Protein AF-A0A1D1YXD2-F1 (afdb_monomer)

Radius of gyration: 16.93 Å; Cα contacts (8 Å, |Δi|>4): 156; chains: 1; bounding box: 42×41×40 Å

Foldseek 3Di:
DPPPVDPPLQQAEEEEEEEAPPVPDDPPPPPDPDDDPDDDPDPPNSYHYDYHYLADLVRLLVCCVVRVHLEYHYFAHQDPVNPDTDFRAHPNDGCNPCVNVVVSQDPPHRNYYHYD

pLDDT: mean 76.38, std 17.18, range [32.91, 94.19]

Sequence (116 aa):
MFHAHGLSKHTCTLLAVLCGKYADKPRQDVKHGRQYPLPELTSAGRLKVHTLINPTVERFRNVLKSTDPNILYFQGEQLENEEEIGSLVWDGSNVSDPTILCPLITPPFATIVYLE

Organism: NCBI:txid1678845

Nearest PDB structures (foldseek):
  6kmu-assembly4_G  TM=3.193E-01  e=1.336E-01  Mus musculus
  7kf3-assembly1_B  TM=4.756E-01  e=8.799E-01  Brucella abortus 2308
  6kmu-assembly3_E  TM=3.422E-01  e=4.695E-01  Mus musculus
  6kmv-assembly1_A  TM=3.360E-01  e=7.760E-01  Mus musculus
  5c4r-assembly1_A  TM=4.047E-01  e=2.121E+00  Rhodobacter capsulatus SB 1003

Mean predicted aligned error: 10.91 Å

InterPro domains:
  IPR042293 AT-rich interactive domain-containing protein 4 [PTHR46694] (3-116)

Structure (mmCIF, N/CA/C/O backbone):
data_AF-A0A1D1YXD2-F1
#
_entry.id   AF-A0A1D1YXD2-F1
#
loop_
_atom_site.group_PDB
_atom_site.id
_atom_site.type_symbol
_atom_site.label_atom_id
_atom_site.label_alt_id
_atom_site.label_comp_id
_atom_site.label_asym_id
_atom_site.label_entity_id
_atom_site.label_seq_id
_atom_site.pdbx_PDB_ins_code
_atom_site.Cartn_x
_atom_site.Cartn_y
_atom_site.Cartn_z
_atom_site.occupancy
_atom_site.B_iso_or_equiv
_atom_site.auth_seq_id
_atom_site.auth_comp_id
_atom_site.auth_asym_id
_atom_site.auth_atom_id
_atom_site.pdbx_PDB_model_num
ATOM 1 N N . MET A 1 1 ? 25.518 19.875 -25.686 1.00 33.88 1 MET A N 1
ATOM 2 C CA . MET A 1 1 ? 24.558 18.796 -25.995 1.00 33.88 1 MET A CA 1
ATOM 3 C C . MET A 1 1 ? 24.468 17.916 -24.767 1.00 33.88 1 MET A C 1
ATOM 5 O O . MET A 1 1 ? 25.447 17.263 -24.434 1.00 33.88 1 MET A O 1
ATOM 9 N N . PHE A 1 2 ? 23.361 17.982 -24.031 1.00 41.75 2 PHE A N 1
ATOM 10 C CA . PHE A 1 2 ? 23.148 17.082 -22.902 1.00 41.75 2 PHE A CA 1
ATOM 11 C C . PHE A 1 2 ? 22.777 15.719 -23.474 1.00 41.75 2 PHE A C 1
ATOM 13 O O . PHE A 1 2 ? 21.663 15.520 -23.956 1.00 41.75 2 PHE A O 1
ATOM 20 N N . HIS A 1 3 ? 23.737 14.797 -23.474 1.00 32.91 3 HIS A N 1
ATOM 21 C CA . HIS A 1 3 ? 23.444 13.387 -23.661 1.00 32.91 3 HIS A CA 1
ATOM 22 C C . HIS A 1 3 ? 22.670 12.925 -22.430 1.00 32.91 3 HIS A C 1
ATOM 24 O O . HIS A 1 3 ? 23.248 12.521 -21.424 1.00 32.91 3 HIS A O 1
ATOM 30 N N . ALA A 1 4 ? 21.343 13.025 -22.499 1.00 45.47 4 ALA A N 1
ATOM 31 C CA . ALA A 1 4 ? 20.480 12.245 -21.639 1.00 45.47 4 ALA A CA 1
ATOM 32 C C . ALA A 1 4 ? 20.732 10.785 -22.024 1.00 45.47 4 ALA A C 1
ATOM 34 O O . ALA A 1 4 ? 20.167 10.283 -22.996 1.00 45.47 4 ALA A O 1
A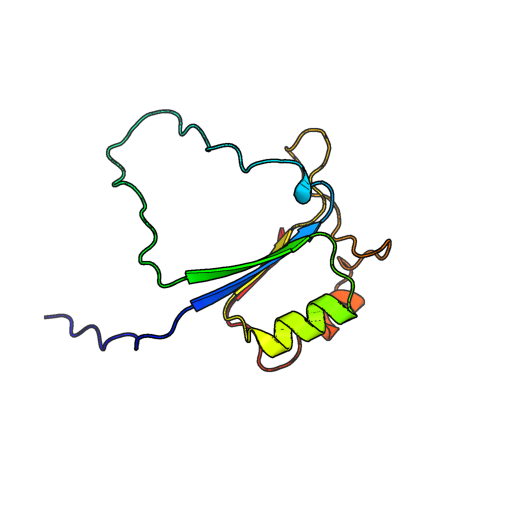TOM 35 N N . HIS A 1 5 ? 21.665 10.133 -21.324 1.00 43.41 5 HIS A N 1
ATOM 36 C CA . HIS A 1 5 ? 21.771 8.683 -21.343 1.00 43.41 5 HIS A CA 1
ATOM 37 C C . HIS A 1 5 ? 20.367 8.163 -21.067 1.00 43.41 5 HIS A C 1
ATOM 39 O O . HIS A 1 5 ? 19.796 8.449 -20.015 1.00 43.41 5 HIS A O 1
ATOM 45 N N . GLY A 1 6 ? 19.772 7.538 -22.084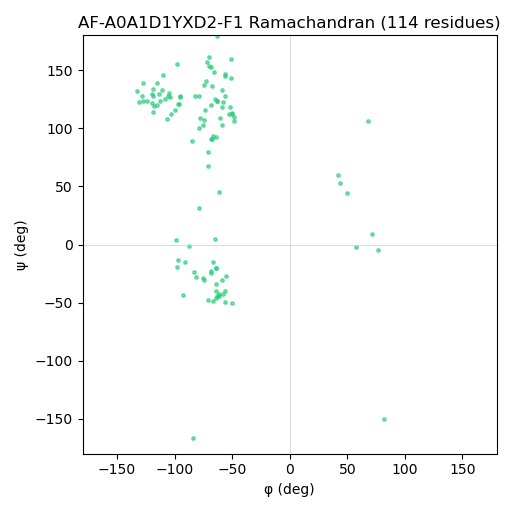 1.00 42.25 6 GLY A N 1
ATOM 46 C CA . GLY A 1 6 ? 18.377 7.151 -22.056 1.00 42.25 6 GLY A CA 1
ATOM 47 C C . GLY A 1 6 ? 18.101 6.365 -20.787 1.00 42.25 6 GLY A C 1
ATOM 48 O O . GLY A 1 6 ? 18.674 5.291 -20.599 1.00 42.25 6 GLY A O 1
ATOM 49 N N . LEU A 1 7 ? 17.207 6.890 -19.937 1.00 49.91 7 LEU A N 1
ATOM 50 C CA . LEU A 1 7 ? 16.448 6.024 -19.050 1.00 49.91 7 LEU A CA 1
ATOM 51 C C . LEU A 1 7 ? 15.882 4.955 -19.973 1.00 49.91 7 LEU A C 1
ATOM 53 O O . LEU A 1 7 ? 15.114 5.258 -20.893 1.00 49.91 7 LEU A O 1
ATOM 57 N N . SER A 1 8 ? 16.360 3.731 -19.789 1.00 50.81 8 SER A N 1
ATOM 58 C CA . SER A 1 8 ? 15.873 2.584 -20.529 1.00 50.81 8 SER A CA 1
ATOM 59 C C . SER A 1 8 ? 14.342 2.546 -20.441 1.00 50.81 8 SER A C 1
ATOM 61 O O . SER A 1 8 ? 13.740 3.186 -19.575 1.00 50.81 8 SER A O 1
ATOM 63 N N . LYS A 1 9 ? 13.712 1.837 -21.381 1.00 56.22 9 LYS A N 1
ATOM 64 C CA . LYS A 1 9 ? 12.262 1.621 -21.523 1.00 56.22 9 LYS A CA 1
ATOM 65 C C . LYS A 1 9 ? 11.649 0.881 -20.311 1.00 56.22 9 LYS A C 1
ATOM 67 O O . LYS A 1 9 ? 10.896 -0.070 -20.477 1.00 56.22 9 LYS A O 1
ATOM 72 N N . HIS A 1 10 ? 12.000 1.267 -19.095 1.00 61.53 10 HIS A N 1
ATOM 73 C CA . HIS A 1 10 ? 11.489 0.736 -17.855 1.00 61.53 10 HIS A CA 1
ATOM 74 C C . HIS A 1 10 ? 10.117 1.361 -17.633 1.00 61.53 10 HIS A C 1
ATOM 76 O O . HIS A 1 10 ? 9.979 2.562 -17.399 1.00 61.53 10 HIS A O 1
ATOM 82 N N . THR A 1 11 ? 9.088 0.538 -17.781 1.00 73.25 11 THR A N 1
ATOM 83 C CA . THR A 1 11 ? 7.749 0.834 -17.284 1.00 73.25 11 THR A CA 1
ATOM 84 C C . THR A 1 11 ? 7.842 1.046 -15.776 1.00 73.25 11 THR A C 1
ATOM 86 O O . THR A 1 11 ? 8.252 0.135 -15.062 1.00 73.25 11 THR A O 1
ATOM 89 N N . CYS A 1 12 ? 7.500 2.243 -15.309 1.00 84.56 12 CYS A N 1
ATOM 90 C CA . CYS A 1 12 ? 7.394 2.545 -13.889 1.00 84.56 12 CYS A CA 1
ATOM 91 C C . CYS A 1 12 ? 6.063 1.987 -13.390 1.00 84.56 12 CYS A C 1
ATOM 93 O O . CYS A 1 12 ? 5.021 2.274 -13.980 1.00 84.56 12 CYS A O 1
ATOM 95 N N . THR A 1 13 ? 6.081 1.192 -12.328 1.00 90.12 13 THR A N 1
ATOM 96 C CA . THR A 1 13 ? 4.863 0.607 -11.767 1.00 90.12 13 THR A CA 1
ATOM 97 C C . THR A 1 13 ? 4.519 1.276 -10.442 1.00 90.12 13 THR A C 1
ATOM 99 O O . THR A 1 13 ? 5.333 1.306 -9.522 1.00 90.12 13 THR A O 1
ATOM 102 N N . LEU A 1 14 ? 3.297 1.796 -10.349 1.00 92.25 14 LEU A N 1
ATOM 103 C CA . LEU A 1 14 ? 2.692 2.321 -9.130 1.00 92.25 14 LEU A CA 1
ATOM 104 C C . LEU A 1 14 ? 1.684 1.302 -8.601 1.00 92.25 14 LEU A C 1
ATOM 106 O O . LEU A 1 14 ? 0.774 0.900 -9.328 1.00 92.25 14 LEU A O 1
ATOM 110 N N . LEU A 1 15 ? 1.816 0.928 -7.333 1.00 94.19 15 LEU A N 1
ATOM 111 C CA . LEU A 1 15 ? 0.784 0.212 -6.594 1.00 94.19 15 LEU A CA 1
ATOM 112 C C . LEU A 1 15 ? 0.134 1.181 -5.601 1.00 94.19 15 LEU A C 1
ATOM 114 O O . LEU A 1 15 ? 0.748 1.573 -4.613 1.00 94.19 15 LEU A O 1
ATOM 118 N N . ALA A 1 16 ? -1.102 1.574 -5.901 1.00 93.19 16 ALA A N 1
ATOM 119 C CA . ALA A 1 16 ? -1.931 2.427 -5.063 1.00 93.19 16 ALA A CA 1
ATOM 120 C C . ALA A 1 16 ? -2.852 1.571 -4.189 1.00 93.19 16 ALA A C 1
ATOM 122 O O . ALA A 1 16 ? -3.583 0.722 -4.699 1.00 93.19 16 ALA A O 1
ATOM 123 N N . VAL A 1 17 ? -2.833 1.809 -2.884 1.00 91.75 17 VAL A N 1
ATOM 124 C CA . VAL A 1 17 ? -3.647 1.123 -1.887 1.00 91.75 17 VAL A CA 1
ATOM 125 C C . VAL A 1 17 ? -4.527 2.152 -1.196 1.00 91.75 17 VAL A C 1
ATOM 127 O O . VAL A 1 17 ? -4.021 3.044 -0.522 1.00 91.75 17 VAL A O 1
ATOM 130 N N . LEU A 1 18 ? -5.834 2.035 -1.404 1.00 89.44 18 LEU A N 1
ATOM 131 C CA . LEU A 1 18 ? -6.837 3.011 -0.988 1.00 89.44 18 LEU A CA 1
ATOM 132 C C . LEU A 1 18 ? -7.765 2.400 0.067 1.00 89.44 18 LEU A C 1
ATOM 134 O O . LEU A 1 18 ? -8.197 1.250 -0.085 1.00 89.44 18 LEU A O 1
ATOM 138 N N . CYS A 1 19 ? -8.103 3.177 1.094 1.00 86.38 19 CYS A N 1
ATOM 139 C CA . CYS A 1 19 ? -8.981 2.770 2.192 1.00 86.38 19 CYS A 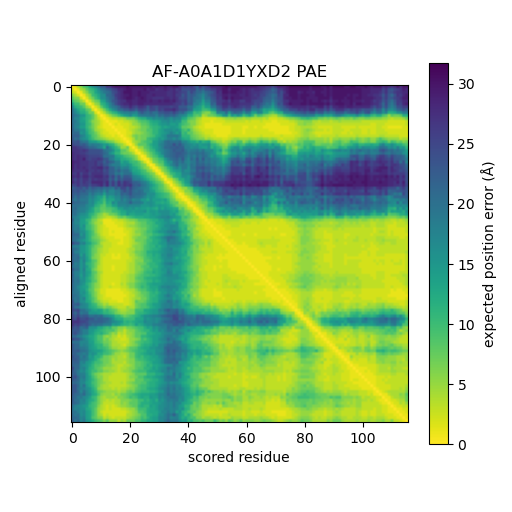CA 1
ATOM 140 C C . CYS A 1 19 ? -10.344 3.471 2.162 1.00 86.38 19 CYS A C 1
ATOM 142 O O . CYS A 1 19 ? -10.454 4.634 1.803 1.00 86.38 19 CYS A O 1
ATOM 144 N N . GLY A 1 20 ? -11.402 2.781 2.585 1.00 79.00 20 GLY A N 1
ATOM 145 C CA . GLY A 1 20 ? -12.753 3.342 2.665 1.00 79.00 20 GLY A CA 1
ATOM 146 C C . GLY A 1 20 ? -13.502 3.329 1.329 1.00 79.00 20 GLY A C 1
ATOM 147 O O . GLY A 1 20 ? -13.299 2.446 0.487 1.00 79.00 20 GLY A O 1
ATOM 148 N N . LYS A 1 21 ? -14.406 4.296 1.126 1.00 69.25 21 LYS A N 1
ATOM 149 C CA . LYS A 1 21 ? -15.347 4.349 -0.015 1.00 69.25 21 LYS A CA 1
ATOM 150 C C . LYS A 1 21 ? -14.731 4.848 -1.338 1.00 69.25 21 LYS A C 1
ATOM 152 O O . LYS A 1 21 ? -15.440 5.413 -2.168 1.00 69.25 21 LYS A O 1
ATOM 157 N N . TYR A 1 22 ? -13.442 4.604 -1.595 1.00 64.19 22 TYR A N 1
ATOM 158 C CA . TYR A 1 22 ? -12.822 4.930 -2.896 1.00 64.19 22 TYR A CA 1
ATOM 159 C C . TYR A 1 22 ? -13.406 4.132 -4.069 1.00 64.19 22 TYR A C 1
ATOM 161 O O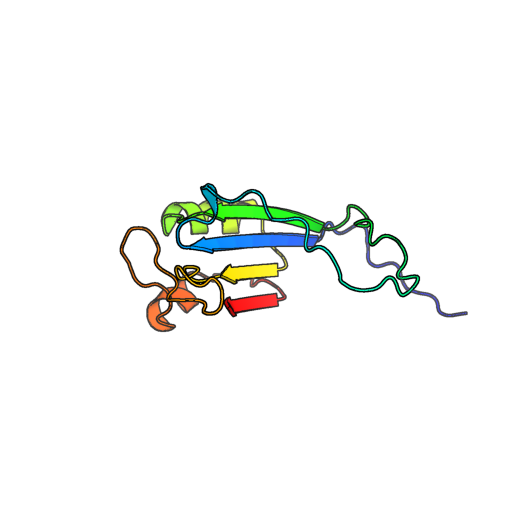 . TYR A 1 22 ? -13.271 4.552 -5.214 1.00 64.19 22 TYR A O 1
ATOM 169 N N . ALA A 1 23 ? -14.056 2.994 -3.805 1.00 52.69 23 ALA A N 1
ATOM 170 C CA . ALA A 1 23 ? -14.717 2.195 -4.838 1.00 52.69 23 ALA A CA 1
ATOM 171 C C . ALA A 1 23 ? -15.955 2.875 -5.450 1.00 52.69 23 ALA A C 1
ATOM 173 O O . ALA A 1 23 ? -16.296 2.558 -6.586 1.00 52.69 23 ALA A O 1
ATOM 174 N N . ASP A 1 24 ? -16.609 3.791 -4.726 1.00 51.47 24 ASP A N 1
ATOM 175 C CA . ASP A 1 24 ? -17.908 4.359 -5.123 1.00 51.47 24 ASP A CA 1
ATOM 176 C C . ASP A 1 24 ? -17.810 5.709 -5.842 1.00 51.47 24 ASP A C 1
ATOM 178 O O . ASP A 1 24 ? -18.781 6.173 -6.442 1.00 51.47 24 ASP A O 1
ATOM 182 N N . LYS A 1 25 ? -16.646 6.365 -5.805 1.00 52.25 25 LYS A N 1
ATOM 183 C CA . LYS A 1 25 ? -16.481 7.689 -6.406 1.00 52.25 25 LYS A CA 1
ATOM 184 C C . LYS A 1 25 ? -15.736 7.569 -7.737 1.00 52.25 25 LYS A C 1
ATOM 186 O O . LYS A 1 25 ? -14.539 7.266 -7.727 1.00 52.25 25 LYS A O 1
ATOM 191 N N . PRO A 1 26 ? -16.370 7.842 -8.897 1.00 47.06 26 PRO A N 1
ATOM 192 C CA . PRO A 1 26 ? -15.594 8.191 -10.078 1.00 47.06 26 PRO A CA 1
ATOM 193 C C . PRO A 1 26 ? -14.728 9.389 -9.689 1.00 47.06 26 PRO A C 1
ATOM 195 O O . PRO A 1 26 ? -15.248 10.353 -9.125 1.00 47.06 26 PRO A O 1
ATOM 198 N N . ARG A 1 27 ? -13.410 9.304 -9.922 1.00 54.88 27 ARG A N 1
ATOM 199 C CA . ARG A 1 27 ? -12.488 10.422 -9.679 1.00 54.88 27 ARG A CA 1
ATOM 200 C C . ARG A 1 27 ? -13.109 11.653 -10.328 1.00 54.88 27 ARG A C 1
ATOM 202 O O . ARG A 1 27 ? -13.231 11.681 -11.551 1.00 54.88 27 ARG A O 1
ATOM 209 N N . GLN A 1 28 ? -13.577 12.607 -9.522 1.00 43.97 28 GLN A N 1
ATOM 210 C CA . GLN A 1 28 ? -14.062 13.863 -10.068 1.00 43.97 28 GLN A CA 1
ATOM 211 C C . GLN A 1 28 ? -12.897 14.456 -10.847 1.00 43.97 28 GLN A C 1
ATOM 213 O O . GLN A 1 28 ? -11.806 14.629 -10.302 1.00 43.97 28 GLN A O 1
ATOM 218 N N . ASP A 1 29 ? -13.128 14.719 -12.131 1.00 44.44 29 ASP A N 1
ATOM 219 C CA . ASP A 1 29 ? -12.297 15.620 -12.908 1.00 44.44 29 ASP A CA 1
ATOM 220 C C . ASP A 1 29 ? -12.138 16.888 -12.074 1.00 44.44 29 ASP A C 1
ATOM 222 O O . ASP A 1 29 ? -13.096 17.643 -11.879 1.00 44.44 29 ASP A O 1
ATOM 226 N N . VAL A 1 30 ? -10.945 17.074 -11.506 1.00 48.41 30 VAL A N 1
ATOM 227 C CA . VAL A 1 30 ? -10.600 18.280 -10.766 1.00 48.41 30 VAL A CA 1
ATOM 228 C C . VAL A 1 30 ? -10.781 19.413 -11.766 1.00 48.41 30 VAL A C 1
ATOM 230 O O . VAL A 1 30 ? -9.975 19.587 -12.683 1.00 48.41 30 VAL A O 1
ATOM 233 N N . LYS A 1 31 ? -11.889 20.152 -11.655 1.00 46.72 31 LYS A N 1
ATOM 234 C CA . LYS A 1 31 ? -12.127 21.340 -12.471 1.00 46.72 31 LYS A CA 1
ATOM 235 C C . LYS A 1 31 ? -11.122 22.385 -12.017 1.00 46.72 31 LYS A C 1
ATOM 237 O O . LYS A 1 31 ? -11.367 23.134 -11.077 1.00 46.72 31 LYS A O 1
ATOM 242 N N . HIS A 1 32 ? -9.968 22.392 -12.672 1.00 52.72 32 HIS A N 1
ATOM 243 C CA . HIS A 1 32 ? -8.902 23.343 -12.420 1.00 52.72 32 HIS A CA 1
ATOM 244 C C . HIS A 1 32 ? -9.440 24.752 -12.693 1.00 52.72 32 HIS A C 1
ATOM 246 O O . HIS A 1 32 ? -9.728 25.133 -13.830 1.00 52.72 32 HIS A O 1
ATOM 252 N N . GLY A 1 33 ? -9.624 25.520 -11.620 1.00 53.72 33 GLY A N 1
ATOM 253 C CA . GLY A 1 33 ? -9.934 26.937 -11.696 1.00 53.72 33 GLY A CA 1
ATOM 254 C C . GLY A 1 33 ? -8.778 27.696 -12.349 1.00 53.72 33 GLY A C 1
ATOM 255 O O . GLY A 1 33 ? -7.658 27.662 -11.854 1.00 53.72 33 GLY A O 1
ATOM 256 N N . ARG A 1 34 ? -9.104 28.415 -13.431 1.00 50.28 34 ARG A N 1
ATOM 257 C CA . ARG A 1 34 ? -8.263 29.327 -14.237 1.00 50.28 34 ARG A CA 1
ATOM 258 C C . ARG A 1 34 ? -7.133 28.664 -15.047 1.00 50.28 34 ARG A C 1
ATOM 260 O O . ARG A 1 34 ? -6.072 28.317 -14.542 1.00 50.28 34 ARG A O 1
ATOM 267 N N . GLN A 1 35 ? -7.366 28.609 -16.362 1.00 57.28 35 GLN A N 1
ATOM 268 C CA . GLN A 1 35 ? -6.419 28.216 -17.409 1.00 57.28 35 GLN A CA 1
ATOM 269 C C . GLN A 1 35 ? -5.268 29.228 -17.536 1.00 57.28 35 GLN A C 1
ATOM 271 O O . GLN A 1 35 ? -5.341 30.201 -18.284 1.00 57.28 35 GLN A O 1
ATOM 276 N N . TYR A 1 36 ? -4.170 28.970 -16.831 1.00 54.59 36 TYR A N 1
ATOM 277 C CA . TYR A 1 36 ? -2.849 29.188 -17.422 1.00 54.59 36 TYR A CA 1
ATOM 278 C C . TYR A 1 36 ? -2.704 28.180 -18.582 1.00 54.59 36 TYR A C 1
ATOM 280 O O . TYR A 1 36 ? -3.293 27.100 -18.467 1.00 54.59 36 TYR A O 1
ATOM 288 N N . PRO A 1 37 ? -1.978 28.454 -19.684 1.00 63.44 37 PRO A N 1
ATOM 289 C CA . PRO A 1 37 ? -1.738 27.461 -20.732 1.00 63.44 37 PRO A CA 1
ATOM 290 C C . PRO A 1 37 ? -0.762 26.394 -20.216 1.00 63.44 37 PRO A C 1
ATOM 292 O O . PRO A 1 37 ? 0.387 26.302 -20.639 1.00 63.44 37 PRO A O 1
ATOM 295 N N . LEU A 1 38 ? -1.214 25.611 -19.241 1.00 57.84 38 LEU A N 1
ATOM 296 C CA . LEU A 1 38 ? -0.631 24.338 -18.889 1.00 57.84 38 LEU A CA 1
ATOM 297 C C . LEU A 1 38 ? -0.936 23.411 -20.067 1.00 57.84 38 LEU A C 1
ATOM 299 O O . LEU A 1 38 ? -2.111 23.236 -20.404 1.00 57.84 38 LEU A O 1
ATOM 303 N N . PRO A 1 39 ? 0.096 22.866 -20.730 1.00 55.66 39 PRO A N 1
ATOM 304 C CA . PRO A 1 39 ? -0.101 21.833 -21.731 1.00 55.66 39 PRO A CA 1
ATOM 305 C C . PRO A 1 39 ? -0.976 20.729 -21.143 1.00 55.66 39 PRO A C 1
ATOM 307 O O . PRO A 1 39 ? -0.833 20.407 -19.961 1.00 55.66 39 PRO A O 1
ATOM 310 N N . GLU A 1 40 ? -1.857 20.145 -21.954 1.00 56.72 40 GLU A N 1
ATOM 311 C CA . GLU A 1 40 ? -2.606 18.962 -21.539 1.00 56.72 40 GLU A CA 1
ATOM 312 C C . GLU A 1 40 ? -1.611 17.910 -21.033 1.00 56.72 40 GLU A C 1
ATOM 314 O O . GLU A 1 40 ? -0.770 17.408 -21.788 1.00 56.72 40 GLU A O 1
ATOM 319 N N . LEU A 1 41 ? -1.663 17.631 -19.727 1.00 55.78 41 LEU A N 1
ATOM 320 C CA . LEU A 1 41 ? -0.804 16.655 -19.067 1.00 55.78 41 LEU A CA 1
ATOM 321 C C . LEU A 1 41 ? -1.248 15.260 -19.504 1.00 55.78 41 LEU A C 1
ATOM 323 O O . LEU A 1 41 ? -1.979 14.559 -18.810 1.00 55.78 41 LEU A O 1
ATOM 327 N N . THR A 1 42 ? -0.824 14.860 -20.696 1.00 55.47 42 THR A N 1
ATOM 328 C CA . THR A 1 42 ? -1.017 13.502 -21.188 1.00 55.47 42 THR A CA 1
ATOM 329 C C . THR A 1 42 ? 0.080 12.621 -20.604 1.00 55.47 42 THR A C 1
ATOM 331 O O . THR A 1 42 ? 1.271 12.939 -20.650 1.00 55.47 42 THR A O 1
ATOM 334 N N . SER A 1 43 ? -0.316 11.507 -19.988 1.00 60.19 43 SER A N 1
ATOM 335 C CA . SER A 1 43 ? 0.652 10.527 -19.500 1.00 60.19 43 SER A CA 1
ATOM 336 C C . SER A 1 43 ? 1.495 10.035 -20.674 1.00 60.19 43 SER A C 1
ATOM 338 O O . SER A 1 43 ? 0.957 9.623 -21.698 1.00 60.19 43 SER A O 1
ATOM 340 N N . ALA A 1 44 ? 2.817 9.980 -20.506 1.00 68.69 44 ALA A N 1
ATOM 341 C CA . ALA A 1 44 ? 3.722 9.408 -21.504 1.00 68.69 44 ALA A CA 1
ATOM 342 C C . ALA A 1 44 ? 3.522 7.887 -21.722 1.00 68.69 44 ALA A C 1
ATOM 344 O O . ALA A 1 44 ? 4.330 7.258 -22.404 1.00 68.69 44 ALA A O 1
ATOM 345 N N . GLY A 1 45 ? 2.520 7.269 -21.079 1.00 73.06 45 GLY A N 1
ATOM 346 C CA . GLY A 1 45 ? 2.237 5.831 -21.135 1.00 73.06 45 GLY A CA 1
ATOM 347 C C . GLY A 1 45 ? 3.262 4.969 -20.392 1.00 73.06 45 GLY A C 1
ATOM 348 O O . GLY A 1 45 ? 3.248 3.749 -20.508 1.00 73.06 45 GLY A O 1
ATOM 349 N N . ARG A 1 46 ? 4.176 5.595 -19.640 1.00 80.81 46 ARG A N 1
ATOM 350 C CA . ARG A 1 46 ? 5.291 4.920 -18.953 1.00 80.81 46 ARG A CA 1
ATOM 351 C C . ARG A 1 46 ? 4.959 4.484 -17.530 1.00 80.81 46 ARG A C 1
ATOM 353 O O . ARG A 1 46 ? 5.718 3.704 -16.967 1.00 80.81 46 ARG A O 1
ATOM 360 N N . LEU A 1 47 ? 3.869 4.999 -16.958 1.00 85.00 47 LEU A N 1
ATOM 361 C CA . LEU A 1 47 ? 3.406 4.661 -15.616 1.00 85.00 47 LEU A CA 1
ATOM 362 C C . LEU A 1 47 ? 2.268 3.640 -15.707 1.00 85.00 47 LEU A C 1
ATOM 3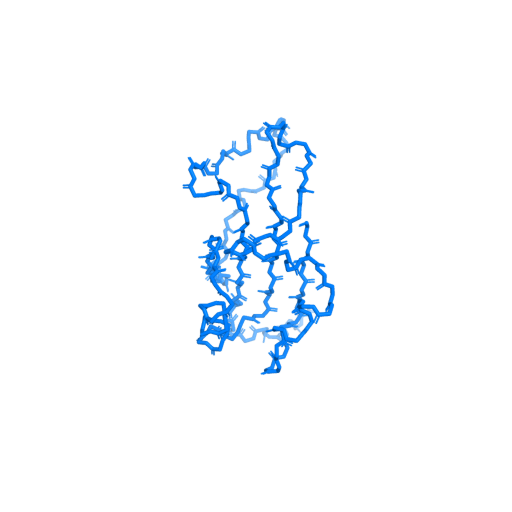64 O O . LEU A 1 47 ? 1.195 3.954 -16.223 1.00 85.00 47 LEU A O 1
ATOM 368 N N . LYS A 1 48 ? 2.493 2.435 -15.185 1.00 88.25 48 LYS A N 1
ATOM 369 C CA . LYS A 1 48 ? 1.463 1.411 -15.011 1.00 88.25 48 LYS A CA 1
ATOM 370 C C . LYS A 1 48 ? 0.928 1.491 -13.586 1.00 88.25 48 LYS A C 1
ATOM 372 O O . LYS A 1 48 ? 1.690 1.332 -12.639 1.00 88.25 48 LYS A O 1
ATOM 377 N N . VAL A 1 49 ? -0.373 1.716 -13.434 1.00 89.50 49 VAL A N 1
ATOM 378 C CA . VAL A 1 49 ? -1.015 1.842 -12.119 1.00 89.50 49 VAL A CA 1
ATOM 379 C C . VAL A 1 49 ? -1.812 0.580 -11.810 1.00 89.50 49 VAL A C 1
ATOM 381 O O . VAL A 1 49 ? -2.650 0.165 -12.607 1.00 89.50 49 VAL A O 1
ATOM 384 N N . HIS A 1 50 ? -1.562 -0.012 -10.647 1.00 91.94 50 HIS A N 1
ATOM 385 C CA . HIS A 1 50 ? -2.409 -1.034 -10.043 1.00 91.94 50 HIS A CA 1
ATOM 386 C C . HIS A 1 50 ? -3.066 -0.431 -8.808 1.00 91.94 50 HIS A C 1
ATOM 388 O O . HIS A 1 50 ? -2.391 0.203 -8.000 1.00 91.94 50 HIS A O 1
ATOM 394 N N . THR A 1 51 ? -4.372 -0.620 -8.660 1.00 91.88 51 THR A N 1
ATOM 395 C CA . THR A 1 51 ? -5.125 -0.068 -7.533 1.00 91.88 51 THR A CA 1
ATOM 396 C C . THR A 1 51 ? -5.754 -1.192 -6.729 1.00 91.88 51 THR A C 1
ATOM 398 O O . THR A 1 51 ? -6.423 -2.066 -7.279 1.00 91.88 51 THR A O 1
ATOM 401 N N . LEU A 1 52 ? -5.535 -1.159 -5.421 1.00 91.50 52 LEU A N 1
ATOM 402 C CA . LEU A 1 52 ? -6.176 -2.019 -4.443 1.00 91.50 52 LEU A CA 1
ATOM 403 C C . LEU A 1 52 ? -7.059 -1.162 -3.552 1.00 91.50 52 LEU A C 1
ATOM 405 O O . LEU A 1 52 ? -6.604 -0.159 -3.017 1.00 91.50 52 LEU A O 1
ATOM 409 N N . ILE A 1 53 ? -8.312 -1.571 -3.394 1.00 89.62 53 ILE A N 1
ATOM 410 C CA . ILE A 1 53 ? -9.267 -0.907 -2.510 1.00 89.62 53 ILE A CA 1
ATOM 411 C C . ILE A 1 53 ? -9.568 -1.873 -1.377 1.00 89.62 53 ILE A C 1
ATOM 413 O O . ILE A 1 53 ? -9.961 -3.011 -1.651 1.00 89.62 53 ILE A O 1
ATOM 417 N N . ASN A 1 54 ? -9.335 -1.429 -0.142 1.00 88.62 54 ASN A N 1
ATOM 418 C CA . ASN A 1 54 ? -9.501 -2.219 1.079 1.00 88.62 54 ASN A CA 1
ATOM 419 C C . ASN A 1 54 ? -8.933 -3.652 0.942 1.00 88.62 54 ASN A C 1
ATOM 421 O O . ASN A 1 54 ? -9.672 -4.623 1.122 1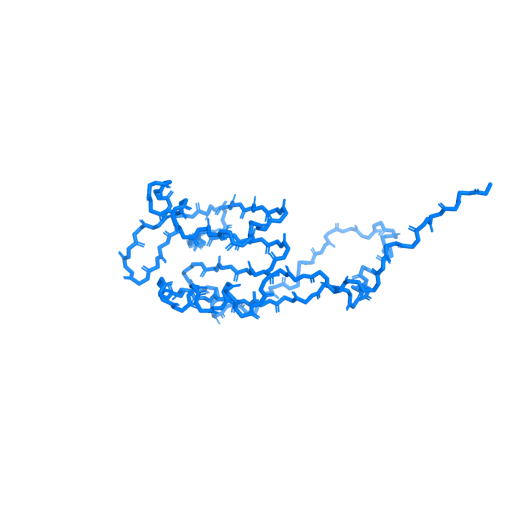.00 88.62 54 ASN A O 1
ATOM 425 N N . PRO A 1 55 ? -7.659 -3.835 0.528 1.00 91.50 55 PRO A N 1
ATOM 426 C CA . PRO A 1 55 ? -7.117 -5.176 0.351 1.00 91.50 55 PRO A CA 1
ATOM 427 C C . PRO A 1 55 ? -6.957 -5.893 1.692 1.00 91.50 55 PRO A C 1
ATOM 429 O O . PRO A 1 55 ? -6.667 -5.272 2.707 1.00 91.50 55 PRO A O 1
ATOM 432 N N . THR A 1 56 ? -7.025 -7.223 1.676 1.00 91.00 56 THR A N 1
ATOM 433 C CA . THR A 1 56 ? -6.462 -8.024 2.768 1.00 91.00 56 THR A CA 1
ATOM 434 C C . THR A 1 56 ? -4.932 -7.986 2.702 1.00 91.00 56 THR A C 1
ATOM 436 O O . THR A 1 56 ? -4.346 -7.788 1.631 1.00 91.00 56 THR A O 1
ATOM 439 N N . VAL A 1 57 ? -4.262 -8.241 3.828 1.00 90.06 57 VAL A N 1
ATOM 440 C CA . VAL A 1 57 ? -2.789 -8.313 3.891 1.00 90.06 57 VAL A CA 1
ATOM 441 C C . VAL A 1 57 ? -2.223 -9.338 2.900 1.00 90.06 57 VAL A C 1
ATOM 443 O O . VAL A 1 57 ? -1.214 -9.082 2.239 1.00 90.06 57 VAL A O 1
ATOM 446 N N . GLU A 1 58 ? -2.878 -10.491 2.757 1.00 91.56 58 GLU A N 1
ATOM 447 C CA . GLU A 1 58 ? -2.470 -11.525 1.803 1.00 91.56 58 GLU A CA 1
ATOM 448 C C . GLU A 1 58 ? -2.587 -11.037 0.355 1.00 91.56 58 GLU A C 1
ATOM 450 O O . GLU A 1 58 ? -1.641 -11.168 -0.427 1.00 91.56 58 GLU A O 1
ATOM 455 N N . ARG A 1 59 ? -3.713 -10.401 0.004 1.00 92.62 59 ARG A N 1
ATOM 456 C CA . ARG A 1 59 ? -3.923 -9.840 -1.334 1.00 92.62 59 ARG A CA 1
ATOM 457 C C . ARG A 1 59 ? -2.887 -8.769 -1.652 1.00 92.62 59 ARG A C 1
ATOM 459 O O . ARG A 1 59 ? -2.323 -8.788 -2.744 1.00 92.62 59 ARG A O 1
ATOM 466 N N . PHE A 1 60 ? -2.614 -7.871 -0.705 1.00 93.00 60 PHE A N 1
ATOM 467 C CA . PHE A 1 60 ? -1.572 -6.859 -0.849 1.00 93.00 60 PHE A CA 1
ATOM 468 C C . PHE A 1 60 ? -0.211 -7.503 -1.139 1.00 93.00 60 PHE A C 1
ATOM 470 O O . PHE A 1 60 ? 0.429 -7.147 -2.125 1.00 93.00 60 PHE A O 1
ATOM 477 N N . ARG A 1 61 ? 0.201 -8.509 -0.356 1.00 92.00 61 ARG A N 1
ATOM 478 C CA . ARG A 1 61 ? 1.482 -9.212 -0.546 1.00 92.00 61 ARG A CA 1
ATOM 479 C C . ARG A 1 61 ? 1.583 -9.912 -1.897 1.00 92.00 61 ARG A C 1
ATOM 481 O O . ARG A 1 61 ? 2.633 -9.857 -2.535 1.00 92.00 61 ARG A O 1
ATOM 488 N N . ASN A 1 62 ? 0.514 -10.572 -2.330 1.00 93.06 62 ASN A N 1
ATOM 489 C CA . ASN A 1 62 ? 0.487 -11.265 -3.616 1.00 93.06 62 ASN A CA 1
ATOM 490 C C . ASN A 1 62 ? 0.649 -10.278 -4.773 1.00 93.06 62 ASN A C 1
ATOM 492 O O . ASN A 1 62 ? 1.456 -10.503 -5.675 1.00 93.06 62 ASN A O 1
ATOM 496 N N . VAL A 1 63 ? -0.065 -9.152 -4.710 1.00 93.06 63 VAL A N 1
ATOM 497 C CA . VAL A 1 63 ? 0.020 -8.106 -5.729 1.00 93.06 63 VAL A CA 1
ATOM 498 C C . VAL A 1 63 ? 1.396 -7.452 -5.703 1.00 93.06 63 VAL A C 1
ATOM 500 O O . VAL A 1 63 ? 2.035 -7.430 -6.748 1.00 93.06 63 VAL A O 1
ATOM 503 N N . LEU A 1 64 ? 1.897 -7.048 -4.530 1.00 92.19 64 LEU A N 1
ATOM 504 C CA . LEU A 1 64 ? 3.232 -6.469 -4.352 1.00 92.19 64 LEU A CA 1
ATOM 505 C C . LEU A 1 64 ? 4.310 -7.335 -5.021 1.00 92.19 64 LEU A C 1
ATOM 507 O O . LEU A 1 64 ? 5.059 -6.832 -5.854 1.00 92.19 64 LEU A O 1
ATOM 511 N N . LYS A 1 65 ? 4.321 -8.648 -4.743 1.00 91.31 65 LYS A N 1
ATOM 512 C CA . LYS A 1 65 ? 5.262 -9.603 -5.355 1.00 91.31 65 LYS A CA 1
ATOM 513 C C . LYS A 1 65 ? 5.086 -9.742 -6.866 1.00 91.31 65 LYS A C 1
ATOM 515 O O . LYS A 1 65 ? 6.069 -9.871 -7.582 1.00 91.31 65 LYS A O 1
ATOM 520 N N . SER A 1 66 ? 3.845 -9.762 -7.349 1.00 91.38 66 SER A N 1
ATOM 521 C CA . SER A 1 66 ? 3.560 -9.945 -8.778 1.00 91.38 66 SER A CA 1
ATOM 522 C C . SER A 1 66 ? 3.852 -8.703 -9.623 1.00 91.38 66 SER A C 1
ATOM 524 O O . SER A 1 66 ? 4.170 -8.828 -10.803 1.00 91.38 66 SER A O 1
ATOM 526 N N . THR A 1 67 ? 3.714 -7.509 -9.038 1.00 89.88 67 THR A N 1
ATOM 527 C CA . THR A 1 67 ? 3.828 -6.238 -9.762 1.00 89.88 67 THR A CA 1
ATOM 528 C C . THR A 1 67 ? 5.191 -5.581 -9.634 1.00 89.88 67 THR A C 1
ATOM 530 O O . THR A 1 67 ? 5.479 -4.720 -10.460 1.00 89.88 67 THR A O 1
ATOM 533 N N . ASP A 1 68 ? 5.975 -5.954 -8.616 1.00 90.12 68 ASP A N 1
ATOM 534 C CA . ASP A 1 68 ? 7.294 -5.383 -8.307 1.00 90.12 68 ASP A CA 1
ATOM 535 C C . ASP A 1 68 ? 7.319 -3.845 -8.467 1.00 90.12 68 ASP A C 1
ATOM 537 O O . ASP A 1 68 ? 7.972 -3.303 -9.365 1.00 90.12 68 ASP A O 1
ATOM 541 N N . PRO A 1 69 ? 6.477 -3.116 -7.703 1.00 91.25 69 PRO A N 1
ATOM 542 C CA . PRO A 1 69 ? 6.222 -1.714 -7.977 1.00 91.25 69 PRO A CA 1
ATOM 543 C C . PRO A 1 69 ? 7.419 -0.837 -7.603 1.00 91.25 69 PRO A C 1
ATOM 545 O O . PRO A 1 69 ? 8.031 -0.982 -6.548 1.00 91.25 69 PRO A O 1
ATOM 548 N N . ASN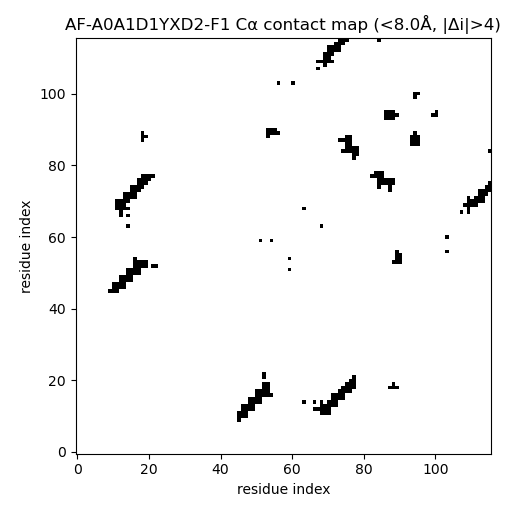 A 1 70 ? 7.692 0.163 -8.439 1.00 91.81 70 ASN A N 1
ATOM 549 C CA . ASN A 1 70 ? 8.679 1.202 -8.150 1.00 91.81 70 ASN A CA 1
ATOM 550 C C . ASN A 1 70 ? 8.153 2.216 -7.131 1.00 91.81 70 ASN A C 1
ATOM 552 O O . ASN A 1 70 ? 8.941 2.831 -6.412 1.00 91.81 70 ASN A O 1
ATOM 556 N N . ILE A 1 71 ? 6.833 2.412 -7.102 1.00 92.12 71 ILE A N 1
ATOM 557 C CA . ILE A 1 71 ? 6.164 3.378 -6.238 1.00 92.12 71 ILE A CA 1
ATOM 558 C C . ILE A 1 71 ? 5.046 2.665 -5.483 1.00 92.12 71 ILE A C 1
ATOM 560 O O . ILE A 1 71 ? 4.180 2.030 -6.089 1.00 92.12 71 ILE A O 1
ATOM 564 N N . LEU A 1 72 ? 5.054 2.807 -4.164 1.00 93.50 72 LEU A N 1
ATOM 565 C CA . LEU A 1 72 ? 3.943 2.451 -3.298 1.00 93.50 72 LEU A CA 1
ATOM 566 C C . LEU A 1 72 ? 3.239 3.722 -2.850 1.00 93.50 72 LEU A C 1
ATOM 568 O O . LEU A 1 72 ? 3.880 4.663 -2.388 1.00 93.50 72 LEU A O 1
ATOM 572 N N . TYR A 1 73 ? 1.925 3.731 -2.999 1.00 92.88 73 TYR A N 1
ATOM 573 C CA . TYR A 1 73 ? 1.064 4.811 -2.553 1.00 92.88 73 TYR A CA 1
ATOM 574 C C . TYR A 1 73 ? 0.017 4.231 -1.616 1.00 92.88 73 TYR A C 1
ATOM 576 O O . TYR A 1 73 ? -0.706 3.313 -2.000 1.00 92.88 73 TYR A O 1
ATOM 584 N N . PHE A 1 74 ? -0.048 4.756 -0.404 1.00 91.38 74 PHE A N 1
ATOM 585 C CA . PHE A 1 74 ? -1.016 4.376 0.609 1.00 91.38 74 PHE A CA 1
ATOM 586 C C . PHE A 1 74 ? -1.855 5.595 0.949 1.00 91.38 74 PHE A C 1
ATOM 588 O O . PHE A 1 74 ? -1.301 6.643 1.266 1.00 91.38 74 PHE A O 1
ATOM 595 N N . GLN A 1 75 ? -3.170 5.438 0.889 1.00 88.56 75 GLN A N 1
ATOM 596 C CA . GLN A 1 75 ? -4.113 6.480 1.258 1.00 88.56 75 GLN A CA 1
ATOM 597 C C . GLN A 1 75 ? -5.105 5.923 2.266 1.00 88.56 75 GLN A C 1
ATOM 599 O O . GLN A 1 75 ? -5.766 4.910 1.999 1.00 88.56 75 GLN A O 1
ATOM 604 N N . GLY A 1 76 ? -5.181 6.585 3.419 1.00 87.00 76 GLY A N 1
ATOM 605 C CA . GLY A 1 76 ? -6.160 6.301 4.458 1.00 87.00 76 GLY A CA 1
ATOM 606 C C . GLY A 1 76 ? -7.613 6.528 4.026 1.00 87.00 76 GLY A C 1
ATOM 607 O O . GLY A 1 76 ? -7.916 6.866 2.881 1.00 87.00 76 GLY A O 1
ATOM 608 N N . GLU A 1 77 ? -8.544 6.278 4.943 1.00 84.00 77 GLU A N 1
ATOM 609 C CA . GLU A 1 77 ? -9.971 6.476 4.682 1.00 84.00 77 GLU A CA 1
ATOM 610 C C . GLU A 1 77 ? -10.308 7.953 4.444 1.00 84.00 77 GLU A C 1
ATOM 612 O O . GLU A 1 77 ? -10.048 8.793 5.295 1.00 84.00 77 GLU A O 1
ATOM 617 N N . GLN A 1 78 ? -10.939 8.286 3.317 1.00 75.88 78 GLN A N 1
ATOM 618 C CA . GLN A 1 78 ? -11.434 9.646 3.094 1.00 75.88 78 GLN A CA 1
ATOM 619 C C . GLN A 1 78 ? -12.677 9.900 3.961 1.00 75.88 78 GLN A C 1
ATOM 621 O O . GLN A 1 78 ? -13.709 9.249 3.765 1.00 75.88 78 GLN A O 1
ATOM 626 N N . LEU A 1 79 ? -12.586 10.842 4.906 1.00 72.00 79 LEU A N 1
ATOM 627 C CA . LEU A 1 79 ? -13.696 11.194 5.797 1.00 72.00 79 LEU A CA 1
ATOM 628 C C . LEU A 1 79 ? -14.818 11.929 5.038 1.00 72.00 79 LEU A C 1
ATOM 630 O O . LEU A 1 79 ? -14.609 12.438 3.937 1.00 72.00 79 LEU A O 1
ATOM 634 N N . GLU A 1 80 ? -16.027 11.977 5.613 1.00 67.06 80 GLU A N 1
ATOM 635 C CA . GLU A 1 80 ? -17.256 12.450 4.937 1.00 67.06 80 GLU A CA 1
ATOM 636 C C . GLU A 1 80 ? -17.157 13.866 4.350 1.00 67.06 80 GLU A C 1
ATOM 638 O O . GLU A 1 80 ? -17.805 14.153 3.345 1.00 67.06 80 GLU A O 1
ATOM 643 N N . ASN A 1 81 ? -16.308 14.718 4.927 1.00 65.31 81 ASN A N 1
ATOM 644 C CA . ASN A 1 81 ? -16.101 16.088 4.462 1.00 65.31 81 ASN A CA 1
ATOM 645 C C . ASN A 1 81 ? -15.023 16.215 3.371 1.00 65.31 81 ASN A C 1
ATOM 647 O O . ASN A 1 81 ? -14.772 17.321 2.917 1.00 65.31 81 ASN A O 1
ATOM 651 N N . GLU A 1 82 ? -14.366 15.122 2.962 1.00 66.44 82 GLU A N 1
ATOM 652 C CA . GLU A 1 82 ? -13.274 15.071 1.966 1.00 66.44 82 GLU A CA 1
ATOM 653 C C . GLU A 1 82 ? -12.029 15.932 2.273 1.00 66.44 82 GLU A C 1
ATOM 655 O O . GLU A 1 82 ? -11.057 15.873 1.523 1.00 66.44 82 GLU A O 1
ATOM 660 N N . GLU A 1 83 ? -12.033 16.686 3.375 1.00 67.31 83 GLU A N 1
ATOM 661 C CA . GLU A 1 83 ? -10.946 17.572 3.809 1.00 67.31 83 GLU A CA 1
ATOM 662 C C . GLU A 1 83 ? -9.841 16.841 4.584 1.00 67.31 83 GLU A C 1
ATOM 664 O O . GLU A 1 83 ? -8.700 17.300 4.605 1.00 67.31 83 GLU A O 1
ATOM 669 N N . GLU A 1 84 ? -10.158 15.696 5.194 1.00 74.88 84 GLU A N 1
ATOM 670 C CA . GLU A 1 84 ? -9.238 14.951 6.054 1.00 74.88 84 GLU A CA 1
ATOM 671 C C . GLU A 1 84 ? -9.119 13.484 5.630 1.00 74.88 84 GLU A C 1
ATOM 673 O O . GLU A 1 84 ? -10.105 12.815 5.291 1.00 74.88 84 GLU A O 1
ATOM 678 N N . ILE A 1 85 ? -7.881 12.990 5.679 1.00 79.81 85 ILE A N 1
ATOM 679 C CA . ILE A 1 85 ? -7.540 11.591 5.441 1.00 79.81 85 ILE A CA 1
ATOM 680 C C . ILE A 1 85 ? -7.417 10.906 6.803 1.00 79.81 85 ILE A C 1
ATOM 682 O O . ILE A 1 85 ? -6.661 11.326 7.678 1.00 79.81 85 ILE A O 1
ATOM 686 N N . GLY A 1 86 ? -8.239 9.883 6.996 1.00 82.62 86 GLY A N 1
ATOM 687 C CA . GLY A 1 86 ? -8.316 9.057 8.188 1.00 82.62 86 GLY A CA 1
ATOM 688 C C . 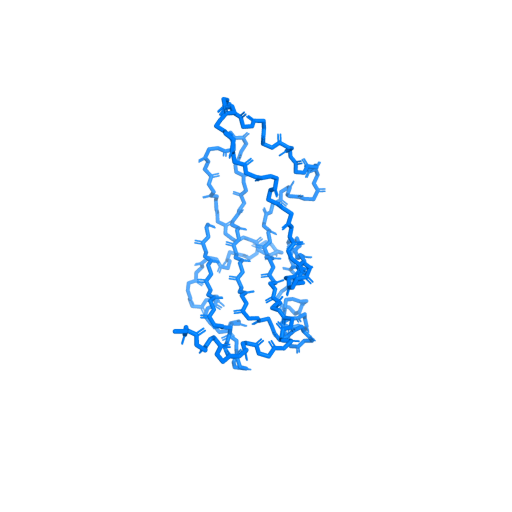GLY A 1 86 ? -7.280 7.935 8.199 1.00 82.62 86 GLY A C 1
ATOM 689 O O . GLY A 1 86 ? -6.330 7.904 7.424 1.00 82.62 86 GLY A O 1
ATOM 690 N N . SER A 1 87 ? -7.459 6.968 9.098 1.00 85.12 87 SER A N 1
ATOM 691 C CA . SER A 1 87 ? -6.515 5.853 9.231 1.00 85.12 87 SER A CA 1
ATOM 692 C C . SER A 1 87 ? -6.562 4.891 8.038 1.00 85.12 87 SER A C 1
ATOM 694 O O . SER A 1 87 ? -7.583 4.709 7.373 1.00 85.12 87 SER A O 1
ATOM 696 N N . LEU A 1 88 ? -5.439 4.219 7.805 1.00 86.69 88 LEU A N 1
ATOM 697 C CA . LEU A 1 88 ? -5.288 3.126 6.861 1.00 86.69 88 LEU A CA 1
ATOM 698 C C . LEU A 1 88 ? -5.869 1.870 7.521 1.00 86.69 88 LEU A C 1
ATOM 700 O O . LEU A 1 88 ? -5.249 1.256 8.389 1.00 86.69 88 LEU A O 1
ATOM 704 N N . VAL A 1 89 ? -7.096 1.513 7.148 1.00 85.81 89 VAL A N 1
ATOM 705 C CA . VAL A 1 89 ? -7.810 0.357 7.703 1.00 85.81 89 VAL A CA 1
ATOM 706 C C . VAL A 1 89 ? -8.041 -0.675 6.610 1.00 85.81 89 VAL A C 1
ATOM 708 O O . VAL A 1 89 ? -8.690 -0.401 5.600 1.00 85.81 89 VAL A O 1
ATOM 711 N N . TRP A 1 90 ? -7.503 -1.874 6.813 1.00 86.69 90 TRP A N 1
ATOM 712 C CA . TRP A 1 90 ? -7.613 -3.010 5.900 1.00 86.69 90 TRP A CA 1
ATOM 713 C C . TRP A 1 90 ? -8.349 -4.142 6.600 1.00 86.69 90 TRP A C 1
ATOM 715 O O . TRP A 1 90 ? -7.875 -4.634 7.620 1.00 86.69 90 TRP A O 1
ATOM 725 N N . ASP A 1 91 ? -9.498 -4.559 6.062 1.00 78.69 91 ASP A N 1
ATOM 726 C CA . ASP A 1 91 ? -10.293 -5.675 6.605 1.00 78.69 91 ASP A CA 1
ATOM 727 C C . ASP A 1 91 ? -10.538 -5.559 8.130 1.00 78.69 91 ASP A C 1
ATOM 729 O O . ASP A 1 91 ? -10.325 -6.487 8.906 1.00 78.69 91 ASP A O 1
ATOM 733 N N . GLY A 1 92 ? -10.884 -4.349 8.586 1.00 76.06 92 GLY A N 1
ATOM 734 C CA . GLY A 1 92 ? -11.110 -4.032 10.003 1.00 76.06 92 GLY A CA 1
ATOM 735 C C . GLY A 1 92 ? -9.847 -3.876 10.865 1.00 76.06 92 GLY A C 1
ATOM 736 O O . GLY A 1 92 ? -9.956 -3.490 12.025 1.00 76.06 92 GLY A O 1
ATOM 737 N N . SER A 1 93 ? -8.651 -4.121 10.321 1.00 82.31 93 SER A N 1
ATOM 738 C CA . SER A 1 93 ? -7.371 -3.937 11.017 1.00 82.31 93 SER A CA 1
ATOM 739 C C . SER A 1 93 ? -6.760 -2.574 10.695 1.00 82.31 93 SER A C 1
ATOM 741 O O . SER A 1 93 ? -6.582 -2.232 9.526 1.00 82.31 93 SER A O 1
ATOM 743 N N . ASN A 1 94 ? -6.399 -1.800 11.723 1.00 85.31 94 ASN A N 1
ATOM 744 C CA . ASN A 1 94 ? -5.662 -0.550 11.542 1.00 85.31 94 ASN A CA 1
ATOM 745 C C . ASN A 1 94 ? -4.197 -0.858 11.198 1.00 85.31 94 ASN A C 1
ATOM 747 O O . ASN A 1 94 ? -3.424 -1.297 12.048 1.00 85.31 94 ASN A O 1
ATOM 751 N N . VAL A 1 95 ? -3.833 -0.634 9.940 1.00 87.19 95 VAL A N 1
ATOM 752 C CA . VAL A 1 95 ? -2.483 -0.842 9.411 1.00 87.19 95 VAL A CA 1
ATOM 753 C C . VAL A 1 95 ? -1.680 0.462 9.336 1.00 87.19 95 VAL A C 1
ATOM 755 O O . VAL A 1 95 ? -0.552 0.431 8.861 1.00 87.19 95 VAL A O 1
ATOM 758 N N . SER A 1 96 ? -2.210 1.598 9.812 1.00 86.31 96 SER A N 1
ATOM 759 C CA . SER A 1 96 ? -1.427 2.838 9.967 1.00 86.31 96 SER A CA 1
ATOM 760 C C . SER A 1 96 ? -0.304 2.698 10.990 1.00 86.31 96 SER A C 1
ATOM 762 O O . SER A 1 96 ? 0.636 3.491 10.977 1.00 86.31 96 SER A O 1
ATOM 764 N N . ASP A 1 97 ? -0.396 1.715 11.888 1.00 86.94 97 ASP A N 1
ATOM 765 C CA . ASP A 1 97 ? 0.653 1.445 12.857 1.00 86.94 97 ASP A CA 1
ATOM 766 C C . ASP A 1 97 ? 1.954 1.020 12.136 1.00 86.94 97 ASP A C 1
ATOM 768 O O . ASP A 1 97 ? 1.951 0.032 11.389 1.00 86.94 97 ASP A O 1
ATOM 772 N N . PRO A 1 98 ? 3.091 1.708 12.361 1.00 85.81 98 PRO A N 1
ATOM 773 C CA . PRO A 1 98 ? 4.358 1.383 11.707 1.00 85.81 98 PRO A CA 1
ATOM 774 C C . PRO A 1 98 ? 4.843 -0.047 11.971 1.00 85.81 98 PRO A C 1
ATOM 776 O O . PRO A 1 98 ? 5.496 -0.646 11.118 1.00 85.81 98 PRO A O 1
ATOM 779 N N . THR A 1 99 ? 4.526 -0.619 13.135 1.00 87.81 99 THR A N 1
ATOM 780 C CA . THR A 1 99 ? 4.877 -2.003 13.483 1.00 87.81 99 THR A CA 1
ATOM 781 C C . THR A 1 99 ? 4.108 -3.019 12.644 1.00 87.81 99 THR A C 1
ATOM 783 O O . THR A 1 99 ? 4.593 -4.132 12.447 1.00 87.81 99 THR A O 1
ATOM 786 N N . ILE A 1 100 ? 2.954 -2.625 12.097 1.00 88.12 100 ILE A N 1
ATOM 787 C CA . ILE A 1 100 ? 2.150 -3.435 11.184 1.00 88.12 100 ILE A CA 1
ATOM 788 C C . ILE A 1 100 ? 2.515 -3.137 9.731 1.00 88.12 100 ILE A C 1
ATOM 790 O O . ILE A 1 100 ? 2.685 -4.079 8.963 1.00 88.12 100 ILE A O 1
ATOM 794 N N . LEU A 1 101 ? 2.687 -1.867 9.347 1.00 89.06 101 LEU A N 1
ATOM 795 C CA . LEU A 1 101 ? 2.955 -1.467 7.961 1.00 89.06 101 LEU A CA 1
ATOM 796 C C . LEU A 1 101 ? 4.361 -1.845 7.487 1.00 89.06 101 LEU A C 1
ATOM 798 O O . LEU A 1 101 ? 4.517 -2.416 6.407 1.00 89.06 101 LEU A O 1
ATOM 802 N N . CYS A 1 102 ? 5.396 -1.549 8.278 1.00 88.69 102 CYS A N 1
ATOM 803 C CA . CYS A 1 102 ? 6.787 -1.741 7.862 1.00 88.69 102 CYS A CA 1
ATOM 804 C C . CYS A 1 102 ? 7.101 -3.200 7.477 1.00 88.69 102 CYS A C 1
ATOM 806 O O . CYS A 1 102 ? 7.717 -3.404 6.431 1.00 88.69 102 CYS A O 1
ATOM 808 N N . PRO A 1 103 ? 6.642 -4.235 8.215 1.00 90.50 103 PRO A N 1
ATOM 809 C CA . PRO A 1 103 ? 6.848 -5.632 7.819 1.00 90.50 103 PRO A CA 1
ATOM 810 C C . PRO A 1 103 ? 6.119 -6.063 6.538 1.00 90.50 103 PRO A C 1
ATOM 812 O O . PRO A 1 103 ? 6.399 -7.140 6.008 1.00 90.50 103 PRO A O 1
ATOM 815 N N . LEU A 1 104 ? 5.145 -5.284 6.054 1.00 88.31 104 LEU A N 1
ATOM 816 C CA . LEU A 1 104 ? 4.427 -5.577 4.809 1.00 88.31 104 LEU A CA 1
ATOM 817 C C . LEU A 1 104 ? 5.212 -5.129 3.582 1.00 88.31 104 LEU A C 1
ATOM 819 O O . LEU A 1 104 ? 5.070 -5.728 2.516 1.00 88.31 104 LEU A O 1
ATOM 823 N N . ILE A 1 105 ? 6.050 -4.107 3.739 1.00 88.50 105 ILE A N 1
ATOM 824 C CA . ILE A 1 105 ? 6.919 -3.593 2.690 1.00 88.50 105 ILE A CA 1
ATOM 825 C C . ILE A 1 105 ? 8.194 -4.440 2.702 1.00 88.50 105 ILE A C 1
ATOM 827 O O . ILE A 1 105 ? 9.141 -4.161 3.428 1.00 88.50 105 ILE A O 1
ATOM 831 N N . THR A 1 106 ? 8.195 -5.532 1.939 1.00 84.12 106 THR A N 1
ATOM 832 C CA . THR A 1 106 ? 9.313 -6.489 1.891 1.00 84.12 106 THR A CA 1
ATOM 833 C C . THR A 1 106 ? 10.240 -6.240 0.699 1.00 84.12 106 THR A C 1
ATOM 835 O O . THR A 1 106 ? 9.767 -5.739 -0.319 1.00 84.12 106 THR A O 1
ATOM 838 N N . PRO A 1 107 ? 11.521 -6.656 0.759 1.00 82.25 107 PRO A N 1
ATOM 839 C CA . PRO A 1 107 ? 12.425 -6.603 -0.388 1.00 82.25 107 PRO A CA 1
ATOM 840 C C . PRO A 1 107 ? 11.897 -7.358 -1.632 1.00 82.25 107 PRO A C 1
ATOM 842 O O . PRO A 1 107 ? 11.285 -8.419 -1.465 1.00 82.25 107 PRO A O 1
ATOM 845 N N . PRO A 1 108 ? 12.200 -6.884 -2.859 1.00 84.81 108 PRO A N 1
ATOM 846 C CA . PRO A 1 108 ? 12.898 -5.630 -3.160 1.00 84.81 108 PRO A CA 1
ATOM 847 C C . PRO A 1 108 ? 12.043 -4.409 -2.788 1.00 84.81 108 PRO A C 1
ATOM 849 O O . PRO A 1 108 ? 10.838 -4.378 -3.013 1.00 84.81 108 PRO A O 1
ATOM 852 N N . PHE A 1 109 ? 12.668 -3.409 -2.163 1.00 86.38 109 PHE A N 1
ATOM 853 C CA . PHE A 1 109 ? 11.944 -2.222 -1.722 1.00 86.38 109 PHE A CA 1
ATOM 854 C C . PHE A 1 109 ? 11.597 -1.334 -2.917 1.00 86.38 109 PHE A C 1
ATOM 856 O O . PHE A 1 109 ? 12.443 -1.085 -3.781 1.00 86.38 109 PHE A O 1
ATOM 863 N N . ALA A 1 110 ? 10.370 -0.812 -2.921 1.00 88.12 110 ALA A N 1
ATOM 864 C CA . ALA A 1 110 ? 9.979 0.244 -3.840 1.00 88.12 110 ALA A CA 1
ATOM 865 C C . ALA A 1 110 ? 10.924 1.446 -3.689 1.00 88.12 110 ALA A C 1
ATOM 867 O O . ALA A 1 110 ? 11.379 1.771 -2.591 1.00 88.12 110 ALA A O 1
ATOM 868 N N . THR A 1 111 ? 11.206 2.129 -4.796 1.00 89.44 111 THR A N 1
ATOM 869 C CA . THR A 1 111 ? 12.040 3.338 -4.800 1.00 89.44 111 THR A CA 1
ATOM 870 C C . THR A 1 111 ? 11.390 4.464 -4.003 1.00 89.44 111 THR A C 1
ATOM 872 O O . THR A 1 111 ? 12.085 5.262 -3.380 1.00 89.44 111 THR A O 1
ATOM 875 N N . ILE A 1 112 ? 10.059 4.537 -4.040 1.00 91.38 112 ILE A N 1
ATOM 876 C CA . ILE A 1 112 ? 9.279 5.572 -3.370 1.00 91.38 112 ILE A CA 1
ATOM 877 C C . ILE A 1 112 ? 8.136 4.904 -2.612 1.00 91.38 112 ILE A C 1
ATOM 879 O O . ILE A 1 112 ? 7.400 4.093 -3.173 1.00 91.38 112 ILE A O 1
ATOM 883 N N . VAL A 1 113 ? 7.972 5.289 -1.350 1.00 90.62 113 VAL A N 1
ATOM 884 C CA . VAL A 1 113 ? 6.786 4.992 -0.549 1.00 90.62 113 VAL A CA 1
ATOM 885 C C . VAL A 1 113 ? 6.176 6.324 -0.146 1.00 90.62 113 VAL A C 1
ATOM 887 O O . VAL A 1 113 ? 6.849 7.14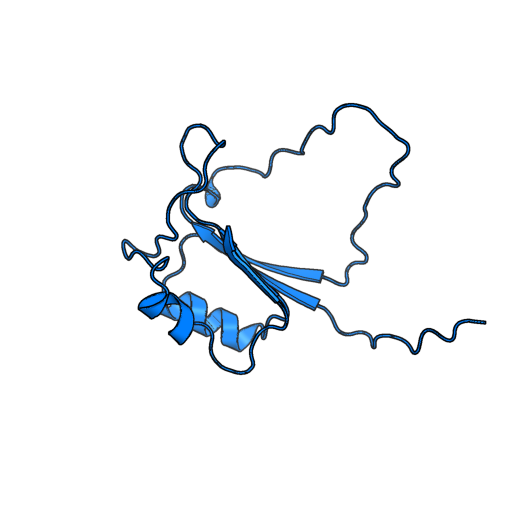9 0.468 1.00 90.62 113 VAL A O 1
ATOM 890 N N . TYR A 1 114 ? 4.923 6.537 -0.524 1.00 90.88 114 TYR A N 1
ATOM 891 C CA . TYR A 1 114 ? 4.150 7.716 -0.170 1.00 90.88 114 TYR A CA 1
ATOM 892 C C . TYR A 1 114 ? 2.932 7.294 0.647 1.00 90.88 114 TYR A C 1
ATOM 894 O O . TYR A 1 114 ? 2.265 6.314 0.305 1.00 90.88 114 TYR A O 1
ATOM 902 N N . LEU A 1 115 ? 2.691 8.010 1.738 1.00 88.62 115 LEU A N 1
ATOM 903 C CA . LEU A 1 115 ? 1.638 7.739 2.707 1.00 88.62 115 LEU A CA 1
ATOM 904 C C . LEU A 1 115 ? 0.892 9.048 2.963 1.00 88.62 115 LEU A C 1
ATOM 906 O O . LEU A 1 115 ? 1.527 10.030 3.353 1.00 88.62 115 LEU A O 1
ATOM 910 N N . GLU A 1 116 ? -0.416 9.031 2.727 1.00 82.69 116 GLU A N 1
ATOM 911 C CA . GLU A 1 116 ? -1.361 10.107 3.052 1.00 82.69 116 GLU A CA 1
ATOM 912 C C . GLU A 1 116 ? -2.379 9.662 4.097 1.00 82.69 116 GLU A C 1
ATOM 914 O O . GLU A 1 116 ? -2.900 8.521 3.978 1.00 82.69 116 GLU A O 1
#

Secondary structure (DSSP, 8-state):
--------S--EEEEEEEESGGGT--------SS----------S-EEEEEEES--HHHHHHHHHHH--SEEEEEEEBPTTSS-B---EETTEE--SHHHHGGGSPSSPPSEEEE-

Solvent-accessible surface area (backbone atoms only — not comparable to full-atom values): 7211 Å² total; per-residue (Å²): 132,86,79,72,76,70,79,66,95,67,68,42,26,35,38,37,39,39,14,64,70,65,87,77,52,77,80,72,79,77,79,75,80,76,86,64,95,68,72,84,86,68,78,89,77,42,71,46,78,46,80,41,68,46,44,46,74,67,57,46,50,54,47,49,71,74,60,66,32,42,29,38,38,39,35,18,19,64,40,98,83,70,82,49,68,43,64,32,41,34,82,90,41,73,42,66,44,63,86,58,39,53,77,65,68,51,85,81,71,47,81,38,80,47,80,82